Protein AF-A0A351K9W6-F1 (afdb_monomer_lite)

Structure (mmCIF, N/CA/C/O backbone):
data_AF-A0A351K9W6-F1
#
_entry.id   AF-A0A351K9W6-F1
#
loop_
_atom_site.group_PDB
_atom_site.id
_atom_site.type_symbol
_atom_site.label_atom_id
_atom_site.label_alt_id
_atom_site.label_comp_id
_atom_site.label_asym_id
_atom_site.label_entity_id
_atom_site.label_seq_id
_atom_site.pdbx_PDB_ins_code
_atom_site.Cartn_x
_atom_site.Cartn_y
_atom_site.Cartn_z
_atom_site.occupancy
_atom_site.B_iso_or_equiv
_atom_site.auth_seq_id
_atom_site.auth_comp_id
_atom_site.auth_asym_id
_atom_site.auth_atom_id
_atom_site.pdbx_PDB_model_num
ATOM 1 N N . ALA A 1 1 ? -29.684 -5.053 0.133 1.00 74.00 1 ALA A N 1
ATOM 2 C CA . ALA A 1 1 ? -28.560 -4.457 -0.616 1.00 74.00 1 ALA A CA 1
ATOM 3 C C . ALA A 1 1 ? -27.368 -4.360 0.328 1.00 74.00 1 ALA A C 1
ATOM 5 O O . ALA A 1 1 ? -27.603 -4.098 1.501 1.00 74.00 1 ALA A O 1
ATOM 6 N N . GLY A 1 2 ? -26.146 -4.625 -0.139 1.00 88.44 2 GLY A N 1
ATOM 7 C CA . GLY A 1 2 ? -24.928 -4.373 0.640 1.00 88.44 2 GLY A CA 1
ATOM 8 C C . GLY A 1 2 ? -24.515 -2.911 0.485 1.00 88.44 2 GLY A C 1
ATOM 9 O O . GLY A 1 2 ? -24.515 -2.409 -0.637 1.00 88.44 2 GLY A O 1
ATOM 10 N N . ALA A 1 3 ? -24.236 -2.235 1.596 1.00 94.19 3 ALA A N 1
ATOM 11 C CA . ALA A 1 3 ? -23.654 -0.895 1.614 1.00 94.19 3 ALA A CA 1
ATOM 12 C C . ALA A 1 3 ? -22.160 -0.998 1.951 1.00 94.19 3 ALA A C 1
ATOM 14 O O . ALA A 1 3 ? -21.748 -1.982 2.568 1.00 94.19 3 ALA A O 1
ATOM 15 N N . LEU A 1 4 ? -21.369 -0.001 1.548 1.00 94.81 4 LEU A N 1
ATOM 16 C CA . LEU A 1 4 ? -19.989 0.118 2.016 1.00 94.81 4 LEU A CA 1
ATOM 17 C C . LEU A 1 4 ? -19.972 0.365 3.530 1.00 94.81 4 LEU A C 1
ATOM 19 O O . LEU A 1 4 ? -20.852 1.048 4.059 1.00 94.81 4 LEU A O 1
ATOM 23 N N . ASP A 1 5 ? -18.977 -0.195 4.210 1.00 94.62 5 ASP A N 1
ATOM 24 C CA . ASP A 1 5 ? -18.771 0.019 5.639 1.00 94.62 5 ASP A CA 1
ATOM 25 C C . ASP A 1 5 ? -18.010 1.325 5.863 1.00 94.62 5 ASP A C 1
ATOM 27 O O . ASP A 1 5 ? -16.791 1.357 5.779 1.00 94.62 5 ASP A O 1
ATOM 31 N N . THR A 1 6 ? -18.720 2.408 6.171 1.00 95.69 6 THR A N 1
ATOM 32 C CA . THR A 1 6 ? -18.120 3.734 6.392 1.00 95.69 6 THR A CA 1
ATOM 33 C C . THR A 1 6 ? -17.327 3.850 7.699 1.00 95.69 6 THR A C 1
ATOM 35 O O . THR A 1 6 ? -16.919 4.950 8.064 1.00 95.69 6 THR A O 1
ATOM 38 N N . ALA A 1 7 ? -17.174 2.767 8.470 1.00 94.38 7 ALA A N 1
ATOM 39 C CA . ALA A 1 7 ? -16.163 2.706 9.524 1.00 94.38 7 ALA A CA 1
ATOM 40 C C . ALA A 1 7 ? -14.764 2.385 8.961 1.00 94.38 7 ALA A C 1
ATOM 42 O O . ALA A 1 7 ? -13.768 2.605 9.653 1.00 94.38 7 ALA A O 1
ATOM 43 N N . PHE A 1 8 ? -14.688 1.879 7.725 1.00 95.69 8 PHE A N 1
ATOM 44 C CA . PHE A 1 8 ? -13.456 1.625 6.987 1.00 95.69 8 PHE A CA 1
ATOM 45 C C . PHE A 1 8 ? -13.148 2.803 6.056 1.00 95.69 8 PHE A C 1
ATOM 47 O O . PHE A 1 8 ? -13.668 2.877 4.946 1.00 95.69 8 PHE A O 1
ATOM 54 N N . ASP A 1 9 ? -12.315 3.737 6.510 1.00 95.50 9 ASP A N 1
ATOM 55 C CA . ASP A 1 9 ? -12.225 5.090 5.944 1.00 95.50 9 ASP A CA 1
ATOM 56 C C . ASP A 1 9 ? -13.583 5.829 5.953 1.00 95.50 9 ASP A C 1
ATOM 58 O O . ASP A 1 9 ? -14.644 5.278 6.243 1.00 95.50 9 ASP A O 1
ATOM 62 N N . SER A 1 10 ? -13.563 7.123 5.662 1.00 93.88 10 SER A N 1
ATOM 63 C CA . SER A 1 10 ? -14.737 7.998 5.705 1.00 93.88 10 SER A CA 1
ATOM 64 C C . SER A 1 10 ? -15.831 7.643 4.689 1.00 93.88 10 SER A C 1
ATOM 66 O O . SER A 1 10 ? -16.985 8.034 4.883 1.00 93.88 10 SER A O 1
ATOM 68 N N . ASP A 1 11 ? -15.497 6.908 3.625 1.00 95.00 11 ASP A N 1
ATOM 69 C CA . ASP A 1 11 ? -16.416 6.546 2.542 1.00 95.00 11 ASP A CA 1
ATOM 70 C C . ASP A 1 11 ? -16.522 5.029 2.287 1.00 95.00 11 ASP A C 1
ATOM 72 O O . ASP A 1 11 ? -17.229 4.606 1.366 1.00 95.00 11 ASP A O 1
ATOM 76 N N . GLY A 1 12 ? -15.886 4.205 3.126 1.00 96.75 12 GLY A N 1
ATOM 77 C CA . GLY A 1 12 ? -15.960 2.747 3.049 1.00 96.75 12 GLY A CA 1
ATOM 78 C C . GLY A 1 12 ? -14.983 2.088 2.078 1.00 96.75 12 GLY A C 1
ATOM 79 O O . GLY A 1 12 ? -15.160 0.915 1.732 1.00 96.75 12 GLY A O 1
ATOM 80 N N . LYS A 1 13 ? -13.979 2.825 1.598 1.00 95.69 13 LYS A N 1
ATOM 81 C CA . LYS A 1 13 ? -12.910 2.333 0.723 1.00 95.69 13 LYS A CA 1
ATOM 82 C C . LYS A 1 13 ? -11.648 3.159 0.934 1.00 95.69 13 LYS A C 1
ATOM 84 O O . LYS A 1 13 ? -11.705 4.298 1.349 1.00 95.69 13 LYS A O 1
ATOM 89 N N . VAL A 1 14 ? -10.502 2.600 0.569 1.00 96.00 14 VAL A N 1
ATOM 90 C CA . VAL A 1 14 ? -9.216 3.298 0.647 1.00 96.00 14 VAL A CA 1
ATOM 91 C C . VAL A 1 14 ? -8.547 3.194 -0.711 1.00 96.00 14 VAL A C 1
ATOM 93 O O . VAL A 1 14 ? -8.561 2.136 -1.337 1.00 96.00 14 VAL A O 1
ATOM 96 N N . THR A 1 15 ? -7.967 4.292 -1.184 1.00 95.06 15 THR A N 1
ATOM 97 C CA . THR A 1 15 ? -7.105 4.301 -2.372 1.00 95.06 15 THR A CA 1
ATOM 98 C C . THR A 1 15 ? -5.744 4.838 -1.971 1.00 95.06 15 THR A C 1
ATOM 100 O O . THR A 1 15 ? -5.644 5.926 -1.406 1.00 95.06 15 THR A O 1
ATOM 103 N N . VAL A 1 16 ? -4.696 4.070 -2.251 1.00 96.06 16 VAL A N 1
ATOM 104 C CA . VAL A 1 16 ? -3.322 4.418 -1.892 1.00 96.06 16 VAL A CA 1
ATOM 105 C C . VAL A 1 16 ? -2.512 4.526 -3.169 1.00 96.06 16 VAL A C 1
ATOM 107 O O . VAL A 1 16 ? -2.303 3.522 -3.831 1.00 96.06 16 VAL A O 1
ATOM 110 N N . ALA A 1 17 ? -2.047 5.733 -3.487 1.00 95.75 17 ALA A N 1
ATOM 111 C CA . ALA A 1 17 ? -1.011 5.916 -4.498 1.00 95.75 17 ALA A CA 1
ATOM 112 C C . ALA A 1 17 ? 0.350 5.559 -3.888 1.00 95.75 17 ALA A C 1
ATOM 114 O O . ALA A 1 17 ? 0.668 6.038 -2.785 1.00 95.75 17 ALA A O 1
ATOM 115 N N . ILE A 1 18 ? 1.126 4.727 -4.577 1.00 95.94 18 ILE A N 1
ATOM 116 C CA . ILE A 1 18 ? 2.454 4.292 -4.131 1.00 95.94 18 ILE A CA 1
ATOM 117 C C . ILE A 1 18 ? 3.517 4.912 -5.037 1.00 95.94 18 ILE A C 1
ATOM 119 O O . ILE A 1 18 ? 4.294 5.753 -4.577 1.00 95.94 18 ILE A O 1
ATOM 123 N N . GLY A 1 19 ? 3.522 4.519 -6.308 1.00 91.81 19 GLY A N 1
ATOM 124 C CA . GLY A 1 19 ? 4.481 4.954 -7.312 1.00 91.81 19 GLY A CA 1
ATOM 125 C C . GLY A 1 19 ? 3.976 6.116 -8.163 1.00 91.81 19 GLY A C 1
ATOM 126 O O . GLY A 1 19 ? 3.033 6.830 -7.817 1.00 91.81 19 GLY A O 1
ATOM 127 N N . SER A 1 20 ? 4.651 6.332 -9.288 1.00 94.19 20 SER A N 1
ATOM 128 C CA . SER A 1 20 ? 4.270 7.329 -10.298 1.00 94.19 20 SER A CA 1
ATOM 129 C C . SER A 1 20 ? 3.548 6.714 -11.503 1.00 94.19 20 SER A C 1
ATOM 131 O O . SER A 1 20 ? 3.038 7.461 -12.341 1.00 94.19 20 SER A O 1
ATOM 133 N N . GLY A 1 21 ? 3.530 5.381 -11.599 1.00 94.19 21 GLY A N 1
ATOM 134 C CA . GLY A 1 21 ? 2.841 4.588 -12.613 1.00 94.19 21 GLY A CA 1
ATOM 135 C C . GLY A 1 21 ? 1.621 3.852 -12.057 1.00 94.19 21 GLY A C 1
ATOM 136 O O . GLY A 1 21 ? 0.976 4.326 -11.123 1.00 94.19 21 GLY A O 1
ATOM 137 N N . ASP A 1 22 ? 1.305 2.709 -12.666 1.00 95.00 22 ASP A N 1
ATOM 138 C CA . ASP A 1 22 ? 0.189 1.864 -12.244 1.00 95.00 22 ASP A CA 1
ATOM 139 C C . ASP A 1 22 ? 0.546 1.093 -10.962 1.00 95.00 22 ASP A C 1
ATOM 141 O O . ASP A 1 22 ? 1.673 0.630 -10.787 1.00 95.00 22 ASP A O 1
ATOM 145 N N . ASP A 1 23 ? -0.431 0.957 -10.067 1.00 96.31 23 ASP A N 1
ATOM 146 C CA . ASP A 1 23 ? -0.317 0.191 -8.826 1.00 96.31 23 ASP A CA 1
ATOM 147 C C . ASP A 1 23 ? -1.263 -1.019 -8.909 1.00 96.31 23 ASP A C 1
ATOM 149 O O . ASP A 1 23 ? -2.475 -0.863 -9.103 1.00 96.31 23 ASP A O 1
ATOM 153 N N . GLU A 1 24 ? -0.736 -2.232 -8.730 1.00 96.06 24 GLU A N 1
ATOM 154 C CA . GLU A 1 24 ? -1.513 -3.473 -8.798 1.00 96.06 24 GLU A CA 1
ATOM 155 C C . GLU A 1 24 ? -1.432 -4.257 -7.485 1.00 96.06 24 GLU A C 1
ATOM 157 O O . GLU A 1 24 ? -0.371 -4.711 -7.068 1.00 96.06 24 GLU A O 1
ATOM 162 N N . ALA A 1 25 ? -2.581 -4.489 -6.843 1.00 96.19 25 ALA A N 1
ATOM 163 C CA . ALA A 1 25 ? -2.674 -5.373 -5.683 1.00 96.19 25 ALA A CA 1
ATOM 164 C C . ALA A 1 25 ? -2.836 -6.838 -6.127 1.00 96.19 25 ALA A C 1
ATOM 166 O O . ALA A 1 25 ? -3.770 -7.176 -6.859 1.00 96.19 25 ALA A O 1
ATOM 167 N N . ARG A 1 26 ? -1.958 -7.723 -5.643 1.00 96.69 26 ARG A N 1
ATOM 168 C CA . ARG A 1 26 ? -1.937 -9.161 -5.977 1.00 96.69 26 ARG A CA 1
ATOM 169 C C . ARG A 1 26 ? -2.400 -10.049 -4.826 1.00 96.69 26 ARG A C 1
ATOM 171 O O . ARG A 1 26 ? -3.014 -11.090 -5.057 1.00 96.69 26 ARG A O 1
ATOM 178 N N . GLY A 1 27 ? -2.129 -9.640 -3.590 1.00 97.00 27 GLY A N 1
ATOM 179 C CA . GLY A 1 27 ? -2.410 -10.426 -2.394 1.00 97.00 27 GLY A CA 1
ATOM 180 C C . GLY A 1 27 ? -2.857 -9.571 -1.218 1.00 97.00 27 GLY A C 1
ATOM 181 O O . GLY A 1 27 ? -2.468 -8.413 -1.081 1.00 97.00 27 GLY A O 1
ATOM 182 N N . ILE A 1 28 ? -3.673 -10.167 -0.350 1.00 97.44 28 ILE A N 1
ATOM 183 C CA . ILE A 1 28 ? -4.147 -9.548 0.887 1.00 97.44 28 ILE A CA 1
ATOM 184 C C . ILE A 1 28 ? -4.069 -10.544 2.042 1.00 97.44 28 ILE A C 1
ATOM 186 O O . ILE A 1 28 ? -4.397 -11.723 1.887 1.00 97.44 28 ILE A O 1
ATOM 190 N N . ALA A 1 29 ? -3.664 -10.060 3.211 1.00 98.25 29 ALA A N 1
ATOM 191 C CA . ALA A 1 29 ? -3.678 -10.809 4.457 1.00 98.25 29 ALA A CA 1
ATOM 192 C C . ALA A 1 29 ? -4.267 -9.964 5.591 1.00 98.25 29 ALA A C 1
ATOM 194 O O . ALA A 1 29 ? -3.981 -8.772 5.714 1.00 98.25 29 ALA A O 1
ATOM 195 N N . LEU A 1 30 ? -5.069 -10.609 6.439 1.00 98.06 30 LEU A N 1
ATOM 196 C CA . LEU A 1 30 ? -5.565 -10.035 7.686 1.00 98.06 30 LEU A CA 1
ATOM 197 C C . LEU A 1 30 ? -4.629 -10.412 8.833 1.00 98.06 30 LEU A C 1
ATOM 199 O O . LEU A 1 30 ? -4.251 -11.574 8.990 1.00 98.06 30 LEU A O 1
ATOM 203 N N . LEU A 1 31 ? -4.280 -9.423 9.644 1.00 97.19 31 LEU A N 1
ATOM 204 C CA . LEU A 1 31 ? -3.486 -9.583 10.852 1.00 97.19 31 LEU A CA 1
ATOM 205 C C . LEU A 1 31 ? -4.393 -9.862 12.057 1.00 97.19 31 LEU A C 1
ATOM 207 O O . LEU A 1 31 ? -5.592 -9.583 12.044 1.00 97.19 31 LEU A O 1
ATOM 211 N N . ALA A 1 32 ? -3.815 -10.408 13.128 1.00 97.12 32 ALA A N 1
ATOM 212 C CA . ALA A 1 32 ? -4.565 -10.786 14.330 1.00 97.12 32 ALA A CA 1
ATOM 213 C C . ALA A 1 32 ? -5.213 -9.590 15.057 1.00 97.12 32 ALA A C 1
ATOM 215 O O . ALA A 1 32 ? -6.211 -9.763 15.751 1.00 97.12 32 ALA A O 1
ATOM 216 N N . ASP A 1 33 ? -4.655 -8.390 14.894 1.00 94.75 33 ASP A N 1
ATOM 217 C CA . ASP A 1 33 ? -5.185 -7.127 15.421 1.00 94.75 33 ASP A CA 1
ATOM 218 C C . ASP A 1 33 ? -6.249 -6.486 14.506 1.00 94.75 33 ASP A C 1
ATOM 22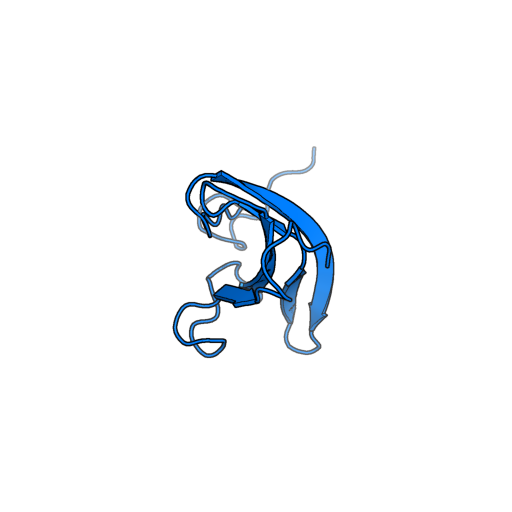0 O O . ASP A 1 33 ? -6.756 -5.404 14.801 1.00 94.75 33 ASP A O 1
ATOM 224 N N . GLY A 1 34 ? -6.601 -7.151 13.400 1.00 96.44 34 GLY A N 1
ATOM 225 C CA . GLY A 1 34 ? -7.510 -6.640 12.376 1.00 96.44 34 GLY A CA 1
ATOM 226 C C . GLY A 1 34 ? -6.844 -5.713 11.359 1.00 96.44 34 GLY A C 1
ATOM 227 O O . GLY A 1 34 ? -7.528 -5.237 10.456 1.00 96.44 34 GLY A O 1
ATOM 228 N N . GLY A 1 35 ? -5.539 -5.450 11.477 1.00 98.00 35 GLY A N 1
ATOM 229 C CA . GLY A 1 35 ? -4.778 -4.762 10.441 1.00 98.00 35 GLY A CA 1
ATOM 230 C C . GLY A 1 35 ? -4.751 -5.555 9.135 1.00 98.00 35 GLY A C 1
ATOM 231 O O . GLY A 1 35 ? -5.002 -6.762 9.100 1.00 98.00 35 GLY A O 1
ATOM 232 N N . ILE A 1 36 ? -4.430 -4.870 8.046 1.00 98.50 36 ILE A N 1
ATOM 233 C CA . ILE A 1 36 ? -4.451 -5.426 6.696 1.00 98.50 36 ILE A CA 1
ATOM 234 C C . ILE A 1 36 ? -3.078 -5.214 6.073 1.00 98.50 36 ILE A C 1
ATOM 236 O O . ILE A 1 36 ? -2.529 -4.116 6.131 1.00 98.50 36 ILE A O 1
ATOM 240 N N . VAL A 1 37 ? -2.535 -6.258 5.456 1.00 98.38 37 VAL A N 1
ATOM 241 C CA . VAL A 1 37 ? -1.355 -6.164 4.593 1.00 98.38 37 VAL A CA 1
ATOM 242 C C . VAL A 1 37 ? -1.787 -6.468 3.169 1.00 98.38 37 VAL A C 1
ATOM 244 O O . VAL A 1 37 ? -2.449 -7.477 2.923 1.00 98.38 37 VAL A O 1
ATOM 247 N N . ILE A 1 38 ? -1.410 -5.593 2.245 1.00 98.31 38 ILE A N 1
ATOM 248 C CA . ILE A 1 38 ? -1.640 -5.735 0.810 1.00 98.31 38 ILE A CA 1
ATOM 249 C C . ILE A 1 38 ? -0.268 -5.807 0.148 1.00 98.31 38 ILE A C 1
ATOM 251 O O . ILE A 1 38 ? 0.590 -4.972 0.433 1.00 98.31 38 ILE A O 1
ATOM 255 N N . ALA A 1 39 ? -0.065 -6.802 -0.706 1.00 97.81 39 ALA A N 1
ATOM 256 C CA . ALA A 1 39 ? 1.156 -6.980 -1.481 1.00 97.81 39 ALA A CA 1
ATOM 257 C C . ALA A 1 39 ? 0.836 -6.972 -2.977 1.00 97.81 39 ALA A C 1
ATOM 259 O O . ALA A 1 39 ? -0.248 -7.402 -3.394 1.00 97.81 39 ALA A O 1
ATOM 260 N N . GLY A 1 40 ? 1.779 -6.488 -3.771 1.00 97.00 40 GLY A N 1
ATOM 261 C CA . GLY A 1 40 ? 1.683 -6.461 -5.218 1.00 97.00 40 GLY A CA 1
ATOM 262 C C . GLY A 1 40 ? 2.836 -5.684 -5.828 1.00 97.00 40 GLY A C 1
ATOM 263 O O . GLY A 1 40 ? 3.973 -5.811 -5.376 1.00 97.00 40 GLY A O 1
ATOM 264 N N . GLU A 1 41 ? 2.535 -4.888 -6.842 1.00 96.81 41 GLU A N 1
ATOM 265 C CA . GLU A 1 41 ? 3.517 -4.228 -7.699 1.00 96.81 41 GLU A CA 1
ATOM 266 C C . GLU A 1 41 ? 3.172 -2.740 -7.822 1.00 96.81 41 GLU A C 1
ATOM 268 O O . GLU A 1 41 ? 1.998 -2.359 -7.787 1.00 96.81 41 GLU A O 1
ATOM 273 N N . SER A 1 42 ? 4.193 -1.896 -7.943 1.00 97.44 42 SER A N 1
ATOM 274 C CA . SER A 1 42 ? 4.029 -0.461 -8.163 1.00 97.44 42 SER A CA 1
ATOM 275 C C . SER A 1 42 ? 5.013 0.038 -9.209 1.00 97.44 42 SER A C 1
ATOM 277 O O . SER A 1 42 ? 6.226 -0.145 -9.076 1.00 97.44 42 SER A O 1
ATOM 279 N N . GLY A 1 43 ? 4.485 0.707 -10.229 1.00 96.31 43 GLY A N 1
ATOM 280 C CA . GLY A 1 43 ? 5.275 1.334 -11.273 1.00 96.31 43 GLY A CA 1
ATOM 281 C C . GLY A 1 43 ? 5.942 2.620 -10.788 1.00 96.31 43 GLY A C 1
ATOM 282 O O . GLY A 1 43 ? 5.290 3.558 -10.319 1.00 96.31 43 GLY A O 1
ATOM 283 N N . ASN A 1 44 ? 7.253 2.735 -10.984 1.00 91.56 44 ASN A N 1
ATOM 284 C CA . ASN A 1 44 ? 8.011 3.963 -10.696 1.00 91.56 44 ASN A CA 1
ATOM 285 C C . ASN A 1 44 ? 8.217 4.860 -11.940 1.00 91.56 44 ASN A C 1
ATOM 287 O O . ASN A 1 44 ? 8.961 5.847 -11.900 1.00 91.56 44 ASN A O 1
ATOM 291 N N . GLY A 1 45 ? 7.553 4.517 -13.050 1.00 90.94 45 GLY A N 1
ATOM 292 C CA . GLY A 1 45 ? 7.649 5.192 -14.346 1.00 90.94 45 GLY A CA 1
ATOM 293 C C . GLY A 1 45 ? 8.715 4.616 -15.285 1.00 90.94 45 GLY A C 1
ATOM 294 O O . GLY A 1 45 ? 8.806 5.062 -16.428 1.00 90.94 45 GLY A O 1
ATOM 295 N N . SER A 1 46 ? 9.508 3.637 -14.833 1.00 92.25 46 SER A N 1
ATOM 296 C CA . SER A 1 46 ? 10.486 2.908 -15.662 1.00 92.25 46 SER A CA 1
ATOM 297 C C . SER A 1 46 ? 10.281 1.392 -15.634 1.00 92.25 46 SER A C 1
ATOM 299 O O . SER A 1 46 ? 10.370 0.745 -16.676 1.00 92.25 46 SER A O 1
ATOM 301 N N . ASN A 1 47 ? 10.016 0.837 -14.456 1.00 93.44 47 ASN A N 1
ATOM 302 C CA . ASN A 1 47 ? 9.717 -0.571 -14.203 1.00 93.44 47 ASN A CA 1
ATOM 303 C C . ASN A 1 47 ? 8.753 -0.680 -13.010 1.00 93.44 47 ASN A C 1
ATOM 305 O O . ASN A 1 47 ? 8.446 0.325 -12.357 1.00 93.44 47 ASN A O 1
ATOM 309 N N . ASP A 1 48 ? 8.292 -1.901 -12.761 1.00 96.12 48 ASP A N 1
ATOM 310 C CA . ASP A 1 48 ? 7.472 -2.242 -11.604 1.00 96.12 48 ASP A CA 1
ATOM 311 C C . ASP A 1 48 ? 8.365 -2.817 -10.505 1.00 96.12 48 ASP A C 1
ATOM 313 O O . ASP A 1 48 ? 9.201 -3.679 -10.776 1.00 96.12 48 ASP A O 1
ATOM 317 N N . ASP A 1 49 ? 8.195 -2.329 -9.281 1.00 96.88 49 ASP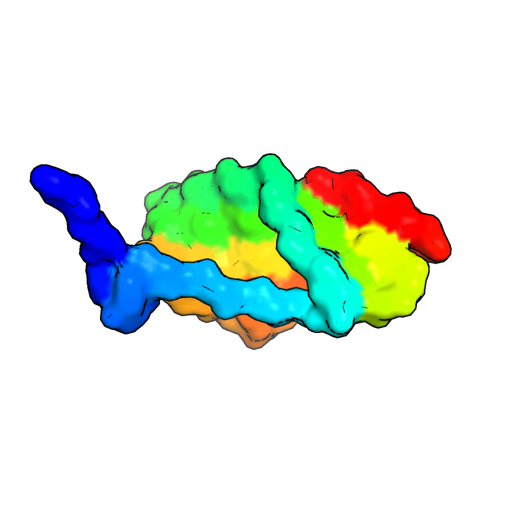 A N 1
ATOM 318 C CA . ASP A 1 49 ? 8.872 -2.838 -8.090 1.00 96.88 49 ASP A CA 1
ATOM 319 C C . ASP A 1 49 ? 7.850 -3.540 -7.181 1.00 96.88 49 ASP A C 1
ATOM 321 O O . ASP A 1 49 ? 6.662 -3.195 -7.174 1.00 96.88 49 ASP A O 1
ATOM 325 N N . ILE A 1 50 ? 8.306 -4.474 -6.338 1.00 96.94 50 ILE A N 1
ATOM 326 C CA . ILE A 1 50 ? 7.436 -5.083 -5.321 1.00 96.94 50 ILE A CA 1
ATOM 327 C C . ILE A 1 50 ? 6.965 -3.991 -4.364 1.00 96.94 50 ILE A C 1
ATOM 329 O O . ILE A 1 50 ? 7.783 -3.262 -3.802 1.00 96.94 50 ILE A O 1
ATOM 333 N N . ALA A 1 51 ? 5.661 -3.924 -4.118 1.00 97.88 51 ALA A N 1
ATOM 334 C CA . ALA A 1 51 ? 5.043 -2.967 -3.218 1.00 97.88 51 ALA A CA 1
ATOM 335 C C . ALA A 1 51 ? 4.261 -3.665 -2.099 1.00 97.88 51 ALA A C 1
ATOM 337 O O . ALA A 1 51 ? 3.548 -4.648 -2.313 1.00 97.88 51 ALA A O 1
ATOM 338 N N . VAL A 1 52 ? 4.372 -3.125 -0.886 1.00 98.19 52 VAL A N 1
ATOM 339 C CA . VAL A 1 52 ? 3.618 -3.566 0.288 1.00 98.19 52 VAL A CA 1
ATOM 340 C C . VAL A 1 52 ? 2.988 -2.357 0.962 1.00 98.19 52 VAL A C 1
ATOM 342 O O . VAL A 1 52 ? 3.672 -1.384 1.278 1.00 98.19 52 VAL A O 1
ATOM 345 N N . VAL A 1 53 ? 1.689 -2.441 1.232 1.00 98.56 53 VAL A N 1
ATOM 346 C CA . VAL A 1 53 ? 0.937 -1.445 2.000 1.00 98.56 53 VAL A CA 1
ATOM 347 C C . VAL A 1 53 ? 0.394 -2.100 3.259 1.00 98.56 53 VAL A C 1
ATOM 349 O O . VAL A 1 53 ? -0.174 -3.194 3.203 1.00 98.56 53 VAL A O 1
ATOM 352 N N . ARG A 1 54 ? 0.527 -1.418 4.399 1.00 98.50 54 ARG A N 1
ATOM 353 C CA . ARG A 1 54 ? -0.132 -1.815 5.646 1.00 98.50 54 ARG A CA 1
ATOM 354 C C . ARG A 1 54 ? -1.189 -0.791 6.033 1.00 98.50 54 ARG A C 1
ATOM 356 O O . ARG A 1 54 ? -0.908 0.402 6.142 1.00 98.50 54 ARG A O 1
ATOM 363 N N . LEU A 1 55 ? -2.402 -1.277 6.266 1.00 98.56 55 LEU A N 1
ATOM 364 C CA . LEU A 1 55 ? -3.523 -0.499 6.777 1.00 98.56 55 LEU A CA 1
ATOM 365 C C . LEU A 1 55 ? -3.891 -0.979 8.182 1.00 98.56 55 LEU A C 1
ATOM 367 O O . LEU A 1 55 ? -3.737 -2.149 8.539 1.00 98.56 55 LEU A O 1
ATOM 371 N N . THR A 1 56 ? -4.426 -0.066 8.974 1.00 98.12 56 THR A N 1
ATOM 372 C CA . THR A 1 56 ? -5.136 -0.373 10.217 1.00 98.12 56 THR A CA 1
ATOM 373 C C . THR A 1 56 ? -6.479 -1.048 9.918 1.00 98.12 56 THR A C 1
ATOM 375 O O . THR A 1 56 ? -6.967 -1.023 8.787 1.00 98.12 56 THR A O 1
ATOM 378 N N . SER A 1 57 ? -7.131 -1.598 10.945 1.00 97.12 57 SER A N 1
ATOM 379 C CA . SER A 1 57 ? -8.483 -2.165 10.821 1.00 97.12 57 SER A CA 1
ATOM 380 C C . SER A 1 57 ? -9.550 -1.146 10.402 1.00 97.12 57 SER A C 1
ATOM 382 O O . SER A 1 57 ? -10.593 -1.535 9.889 1.00 97.12 57 SER A O 1
ATOM 384 N N . ALA A 1 58 ? -9.280 0.151 10.580 1.00 96.81 58 ALA A N 1
ATOM 385 C CA . ALA A 1 58 ? -10.141 1.252 10.152 1.00 96.81 58 ALA A CA 1
ATOM 386 C C . ALA A 1 58 ? -9.790 1.791 8.749 1.00 96.81 58 ALA A C 1
ATOM 388 O O . ALA A 1 58 ? -10.313 2.825 8.345 1.00 96.81 58 ALA A O 1
ATOM 389 N N . GLY A 1 59 ? -8.873 1.145 8.019 1.00 97.25 59 GLY A N 1
ATOM 390 C CA . GLY A 1 59 ? -8.493 1.524 6.652 1.00 97.25 59 GLY A CA 1
ATOM 391 C C . GLY A 1 59 ? -7.433 2.627 6.540 1.00 97.25 59 GLY A C 1
ATOM 392 O O . GLY A 1 59 ? -6.882 2.833 5.465 1.00 97.25 59 GLY A O 1
ATOM 393 N N . ALA A 1 60 ? -7.058 3.298 7.631 1.00 97.56 60 ALA A N 1
ATOM 394 C CA . ALA A 1 60 ? -5.963 4.274 7.597 1.00 97.56 60 ALA A CA 1
ATOM 395 C C . ALA A 1 60 ? -4.597 3.594 7.378 1.00 97.56 60 ALA A C 1
ATOM 397 O O . ALA A 1 60 ? -4.381 2.502 7.905 1.00 97.56 60 ALA A O 1
ATO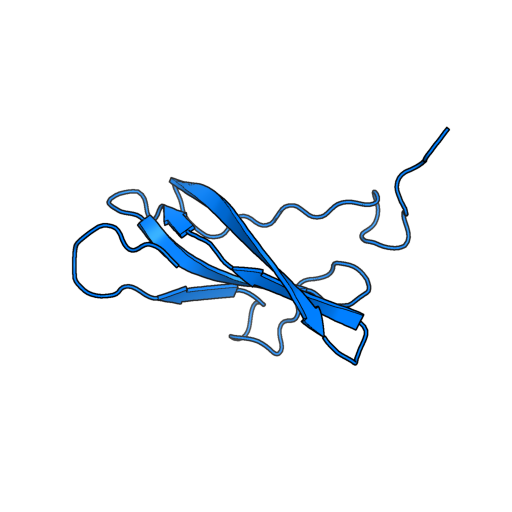M 398 N N . LEU A 1 61 ? -3.663 4.255 6.676 1.00 98.19 61 LEU A N 1
ATOM 399 C CA . LEU A 1 61 ? -2.266 3.807 6.555 1.00 98.19 61 LEU A CA 1
ATOM 400 C C . LEU A 1 61 ? -1.626 3.634 7.938 1.00 98.19 61 LEU A C 1
ATOM 402 O O . LEU A 1 61 ? -1.676 4.536 8.777 1.00 98.19 61 LEU A O 1
ATOM 406 N N . ASP A 1 62 ? -1.004 2.480 8.166 1.00 98.19 62 ASP A N 1
ATOM 407 C CA . ASP A 1 62 ? -0.257 2.206 9.390 1.00 98.19 62 ASP A CA 1
ATOM 408 C C . ASP A 1 62 ? 1.155 2.794 9.289 1.00 98.19 62 ASP A C 1
ATOM 410 O O . ASP A 1 62 ? 2.089 2.148 8.816 1.00 98.19 62 ASP A O 1
ATOM 414 N N . THR A 1 63 ? 1.328 4.022 9.777 1.00 97.88 63 THR A N 1
ATOM 415 C CA . THR A 1 63 ? 2.610 4.747 9.738 1.00 97.88 63 THR A CA 1
ATOM 416 C C . THR A 1 63 ? 3.708 4.124 10.604 1.00 97.88 63 THR A C 1
ATOM 418 O O . THR A 1 63 ? 4.865 4.534 10.517 1.00 97.88 63 THR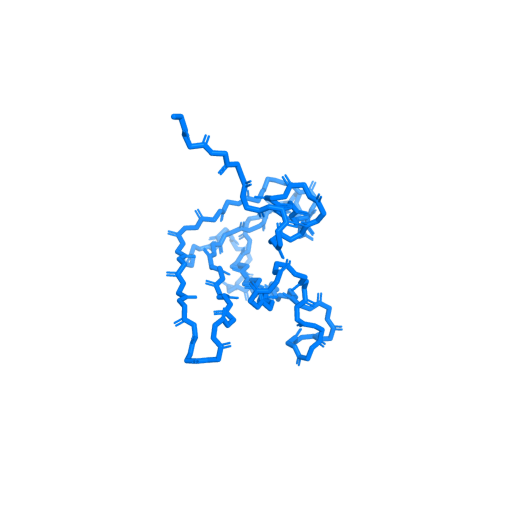 A O 1
ATOM 421 N N . THR A 1 64 ? 3.398 3.107 11.418 1.00 97.31 64 THR A N 1
ATOM 422 C CA . THR A 1 64 ? 4.432 2.332 12.123 1.00 97.31 64 THR A CA 1
ATOM 423 C C . THR A 1 64 ? 5.175 1.375 11.189 1.00 97.31 64 THR A C 1
ATOM 425 O O . THR A 1 64 ? 6.291 0.954 11.497 1.00 97.31 64 THR A O 1
ATOM 428 N N . PHE A 1 65 ? 4.596 1.064 10.026 1.00 97.81 65 PHE A N 1
ATOM 429 C CA . PHE A 1 65 ? 5.236 0.301 8.964 1.00 97.81 65 PHE A CA 1
ATOM 430 C C . PHE A 1 65 ? 5.914 1.250 7.971 1.00 97.81 65 PHE A C 1
ATOM 432 O O . PHE A 1 65 ? 5.261 2.110 7.391 1.00 97.81 65 PHE A O 1
ATOM 439 N N . SER A 1 66 ? 7.232 1.114 7.784 1.00 97.62 66 SER A N 1
ATOM 440 C CA . SER A 1 66 ? 8.043 1.921 6.845 1.00 97.62 66 SER A CA 1
ATOM 441 C C . SER A 1 66 ? 8.031 3.453 7.069 1.00 97.62 66 SER A C 1
ATOM 443 O O . SER A 1 66 ? 8.728 4.195 6.387 1.00 97.62 66 SER A O 1
ATOM 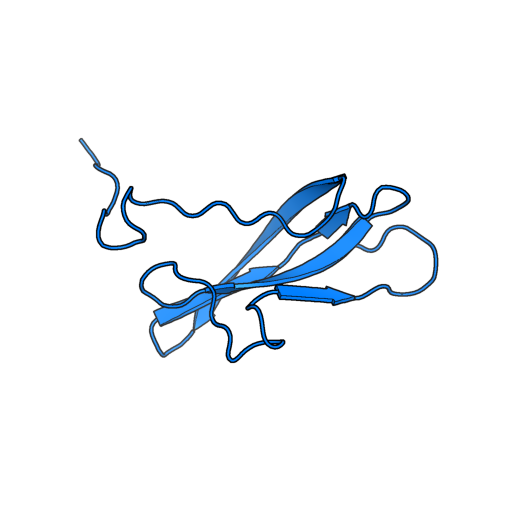445 N N . GLY A 1 67 ? 7.297 3.949 8.072 1.00 97.81 67 GLY A N 1
ATOM 446 C CA . GLY A 1 67 ? 7.155 5.371 8.404 1.00 97.81 67 GLY A CA 1
ATOM 447 C C . GLY A 1 67 ? 5.921 6.040 7.788 1.00 97.81 67 GLY A C 1
ATOM 448 O O . GLY A 1 67 ? 5.403 6.998 8.360 1.00 97.81 67 GLY A O 1
ATOM 449 N N . ASP A 1 68 ? 5.413 5.526 6.669 1.00 97.31 68 ASP A N 1
ATOM 450 C CA . ASP A 1 68 ? 4.257 6.073 5.942 1.00 97.31 68 ASP A CA 1
ATOM 451 C C . ASP A 1 68 ? 3.196 5.016 5.573 1.00 97.31 68 ASP A C 1
ATOM 453 O O . ASP A 1 68 ? 2.198 5.335 4.923 1.00 97.31 68 ASP A O 1
ATOM 457 N N . GLY A 1 69 ? 3.391 3.766 6.002 1.00 98.19 69 GLY A N 1
ATOM 458 C CA . GLY A 1 69 ? 2.516 2.635 5.706 1.00 98.19 69 GLY A CA 1
ATOM 459 C C . GLY A 1 69 ? 2.772 1.961 4.360 1.00 98.19 69 GLY A C 1
ATOM 460 O O . GLY A 1 69 ? 1.992 1.081 3.989 1.00 98.19 69 GLY A O 1
ATOM 461 N N . LYS A 1 70 ? 3.839 2.328 3.638 1.00 98.25 70 LYS A N 1
ATOM 462 C CA . LYS A 1 70 ? 4.157 1.808 2.302 1.00 98.25 70 LYS A CA 1
ATOM 463 C C . LYS A 1 70 ? 5.627 1.421 2.206 1.00 98.25 70 LYS A C 1
ATOM 465 O O . LYS A 1 70 ? 6.510 2.095 2.725 1.00 98.25 70 LYS A O 1
ATOM 470 N N . ALA A 1 71 ? 5.916 0.346 1.497 1.00 97.69 71 ALA A N 1
ATOM 471 C CA . ALA A 1 71 ? 7.280 -0.031 1.165 1.00 97.69 71 ALA A CA 1
A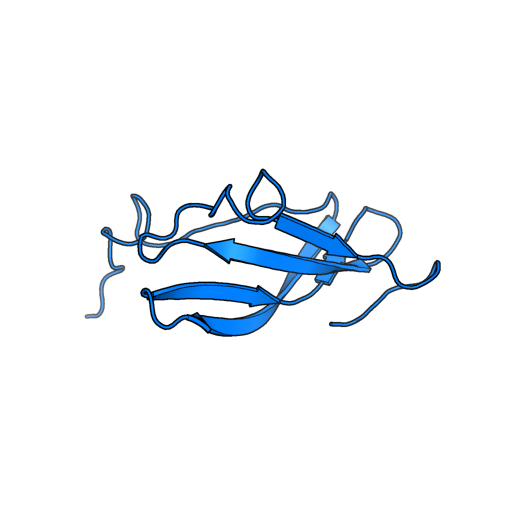TOM 472 C C . ALA A 1 71 ? 7.339 -0.477 -0.289 1.00 97.69 71 ALA A C 1
ATOM 474 O O . ALA A 1 71 ? 6.485 -1.248 -0.721 1.00 97.69 71 ALA A O 1
ATOM 475 N N . THR A 1 72 ? 8.359 -0.025 -1.012 1.00 96.69 72 THR A N 1
ATOM 476 C CA . THR A 1 72 ? 8.728 -0.568 -2.319 1.00 96.69 72 THR A CA 1
ATOM 477 C C . THR A 1 72 ? 10.107 -1.208 -2.233 1.00 96.69 72 THR A C 1
ATOM 479 O O . THR A 1 72 ? 10.992 -0.727 -1.519 1.00 96.69 72 THR A O 1
ATOM 482 N N . VAL A 1 73 ? 10.281 -2.333 -2.918 1.00 94.56 73 VAL A N 1
ATOM 483 C CA . VAL A 1 73 ? 11.527 -3.098 -2.933 1.00 94.56 73 VAL A CA 1
ATOM 484 C C . VAL A 1 73 ? 11.851 -3.476 -4.369 1.00 94.56 73 VAL A C 1
ATOM 486 O O . VAL A 1 73 ? 11.165 -4.301 -4.964 1.00 94.56 73 VAL A O 1
ATOM 489 N N . ALA A 1 74 ? 12.939 -2.907 -4.879 1.00 91.69 74 ALA A N 1
ATOM 490 C CA . ALA A 1 74 ? 13.535 -3.311 -6.143 1.00 91.69 74 ALA A CA 1
ATOM 491 C C . ALA A 1 74 ? 14.463 -4.521 -5.936 1.00 91.69 74 ALA A C 1
ATOM 493 O O . ALA A 1 74 ? 15.313 -4.532 -5.034 1.00 91.69 74 ALA A O 1
ATOM 494 N N . VAL A 1 75 ? 14.345 -5.525 -6.798 1.00 88.62 75 VAL A N 1
ATOM 495 C CA . VAL A 1 75 ? 15.160 -6.741 -6.861 1.00 88.62 75 VAL A CA 1
ATOM 496 C C . VAL A 1 75 ? 15.900 -6.782 -8.200 1.00 88.62 75 VAL A C 1
ATOM 498 O O . VAL A 1 75 ? 15.661 -7.587 -9.093 1.00 88.62 75 VAL A O 1
ATOM 501 N N . GLY A 1 76 ? 16.910 -5.923 -8.311 1.00 87.19 76 GLY A N 1
ATOM 502 C CA . GLY A 1 76 ? 17.681 -5.754 -9.541 1.00 87.19 76 GLY A CA 1
ATOM 503 C C . GLY A 1 76 ? 17.239 -4.503 -10.291 1.00 87.19 76 GLY A C 1
ATOM 504 O O . GLY A 1 76 ? 16.908 -3.501 -9.670 1.00 87.19 76 GLY A O 1
ATOM 505 N N . SER A 1 77 ? 17.330 -4.523 -11.622 1.00 87.19 77 SER A N 1
ATOM 506 C CA . SER A 1 77 ? 17.009 -3.367 -12.477 1.00 87.19 77 SER A CA 1
ATOM 507 C C . SER A 1 77 ? 15.859 -3.631 -13.455 1.00 87.19 77 SER A C 1
ATOM 509 O O . SER A 1 77 ? 15.680 -2.861 -14.396 1.00 87.19 77 SER A O 1
ATOM 511 N N . GLY A 1 78 ? 15.185 -4.777 -13.325 1.00 87.81 78 GLY A N 1
ATOM 512 C CA . GLY A 1 78 ? 14.060 -5.194 -14.167 1.00 87.81 78 GLY A CA 1
ATOM 513 C C . GLY A 1 78 ? 12.724 -4.932 -13.480 1.00 87.81 78 GLY A C 1
ATOM 514 O O . GLY A 1 78 ? 12.704 -4.319 -12.425 1.00 87.81 78 GLY A O 1
ATOM 515 N N . ALA A 1 79 ? 11.625 -5.373 -14.093 1.00 84.94 79 ALA A N 1
ATOM 516 C CA . ALA A 1 79 ? 10.342 -5.429 -13.401 1.00 84.94 79 ALA A CA 1
ATOM 517 C C . ALA A 1 79 ? 10.333 -6.618 -12.432 1.00 84.94 79 ALA A C 1
ATOM 519 O O . ALA A 1 79 ? 10.750 -7.721 -12.809 1.00 84.94 79 ALA A O 1
ATOM 520 N N . ASP A 1 80 ? 9.837 -6.383 -11.226 1.00 86.06 80 ASP A N 1
ATOM 521 C CA . ASP A 1 80 ? 9.770 -7.354 -10.147 1.00 86.06 80 ASP A CA 1
ATOM 522 C C . ASP A 1 80 ? 8.316 -7.687 -9.817 1.00 86.06 80 ASP A C 1
ATOM 524 O O . ASP A 1 80 ? 7.458 -6.813 -9.781 1.00 86.06 80 ASP A O 1
ATOM 528 N N . VAL A 1 81 ? 8.050 -8.966 -9.549 1.00 82.06 81 VAL A N 1
ATOM 529 C CA . VAL A 1 81 ? 6.708 -9.472 -9.232 1.00 82.06 81 VAL A CA 1
ATOM 530 C C . VAL A 1 81 ? 6.721 -10.061 -7.825 1.00 82.06 81 VAL A C 1
ATOM 532 O O . VAL A 1 81 ? 7.589 -10.882 -7.508 1.00 82.06 81 VAL A O 1
ATOM 535 N N . GLY A 1 82 ? 5.765 -9.633 -6.996 1.00 68.12 82 GLY A N 1
ATOM 536 C CA . GLY A 1 82 ? 5.634 -9.983 -5.575 1.00 68.12 82 GLY A CA 1
ATOM 537 C C . GLY A 1 82 ? 4.391 -10.792 -5.237 1.00 68.12 82 GLY A C 1
ATOM 538 O O . GLY A 1 82 ? 3.340 -10.586 -5.885 1.00 68.12 82 GLY A O 1
#

Secondary structure (DSSP, 8-state):
-PPP-TTSTTTS------SSS-EEEEEEEE-TTS-EEEEEEEE-SSSEEEEEEEE-TTS-B-TTSTTTSEEEE--SSS----

Foldseek 3Di:
DDAADCLQDNRNDDDDQDAPDDDDWDDWDADPQLKIKTWWWHDNPQAIFTKIFIAHNSNHGDCVPPNGRMDTDDDPDHHDTD

Sequence (82 aa):
AGALDTAFDSDGKVTVAIGSGDDEARGIALLADGGIVIAGESGNGSNDDIAVVRLTSAGALDTTFSGDGKATVAVGSGADVG

pLDDT: mean 94.76, std 5.11, range [68.12, 98.56]

Radius of gyration: 13.66 Å; chains: 1; bounding box: 46×19×31 Å